Protein AF-A0A5C7BSU4-F1 (afdb_monomer_lite)

Sequence (47 aa):
MVVQDHSPRHVYGPPGTPGNQGPHINIRPGSDSRNGTIPGMLEYYPF

Radius of gyration: 11.17 Å; chains: 1; bounding box: 17×29×25 Å

InterPro domains:
  IPR028048 HNH/Endo VII superfamily nuclease toxins [PF15657] (2-47)

Organism: Serratia marcescens (NCBI:txid615)

Structure (mmCIF, N/CA/C/O backbone):
data_AF-A0A5C7BSU4-F1
#
_entry.id   AF-A0A5C7BSU4-F1
#
loop_
_atom_site.group_PDB
_atom_site.id
_atom_site.type_symbol
_atom_site.label_atom_id
_atom_site.label_alt_id
_atom_site.label_comp_id
_atom_site.label_asym_id
_atom_site.label_entity_id
_atom_site.label_seq_id
_atom_si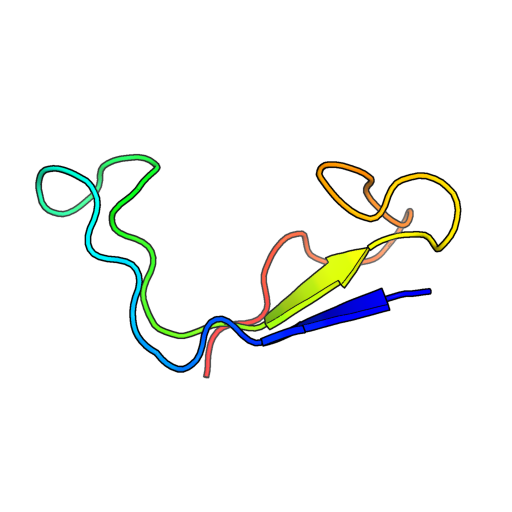te.pdbx_PDB_ins_code
_atom_site.Cartn_x
_atom_site.Cartn_y
_atom_site.Cartn_z
_atom_site.occupancy
_atom_site.B_iso_or_equiv
_atom_site.auth_seq_id
_atom_site.auth_comp_id
_atom_site.auth_asym_id
_atom_site.auth_atom_id
_atom_site.pdbx_PDB_model_num
ATOM 1 N N . MET A 1 1 ? 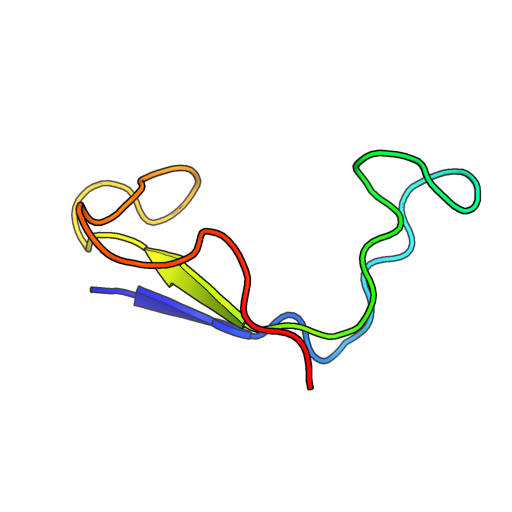2.281 -14.121 -4.296 1.00 85.56 1 MET A N 1
ATOM 2 C CA . MET A 1 1 ? 1.527 -12.961 -3.780 1.00 85.56 1 MET A CA 1
ATOM 3 C C . MET A 1 1 ? 2.055 -12.665 -2.394 1.00 85.56 1 MET A C 1
ATOM 5 O O . MET A 1 1 ? 2.381 -13.611 -1.687 1.00 85.56 1 MET A O 1
ATOM 9 N N . VAL A 1 2 ? 2.183 -11.392 -2.040 1.00 94.38 2 VAL A N 1
ATOM 10 C CA . VAL A 1 2 ? 2.609 -10.931 -0.717 1.00 94.38 2 VAL A CA 1
ATOM 11 C C . VAL A 1 2 ? 1.558 -9.961 -0.198 1.00 94.38 2 VAL A C 1
ATOM 13 O O . VAL A 1 2 ? 1.076 -9.112 -0.948 1.00 94.38 2 VAL A O 1
ATOM 16 N N . VAL A 1 3 ? 1.207 -10.111 1.075 1.00 93.88 3 VAL A N 1
ATOM 17 C CA . VAL A 1 3 ? 0.361 -9.169 1.810 1.00 93.88 3 VAL A CA 1
ATOM 18 C C . VAL A 1 3 ? 1.288 -8.320 2.667 1.00 93.88 3 VAL A C 1
ATOM 20 O O . VAL A 1 3 ? 2.042 -8.865 3.472 1.00 93.88 3 VAL A O 1
ATOM 23 N N . GLN A 1 4 ? 1.273 -7.007 2.461 1.00 92.25 4 GLN A N 1
ATOM 24 C CA . GLN A 1 4 ? 2.023 -6.063 3.285 1.00 92.25 4 GLN A CA 1
ATOM 25 C C . GLN A 1 4 ? 1.063 -5.416 4.271 1.00 92.25 4 GLN A C 1
ATOM 27 O O . GLN A 1 4 ? 0.158 -4.687 3.861 1.00 92.25 4 GLN A O 1
ATOM 32 N N . ASP A 1 5 ? 1.258 -5.708 5.553 1.00 91.25 5 ASP A N 1
ATOM 33 C CA . ASP A 1 5 ? 0.522 -5.055 6.626 1.00 91.25 5 ASP A CA 1
ATOM 34 C C . ASP A 1 5 ? 1.176 -3.712 6.970 1.00 91.25 5 ASP A C 1
ATOM 36 O O . ASP A 1 5 ? 2.319 -3.668 7.428 1.00 91.25 5 ASP A O 1
ATOM 40 N N . HIS A 1 6 ? 0.440 -2.623 6.750 1.00 88.81 6 HIS A N 1
ATOM 41 C CA . HIS A 1 6 ? 0.799 -1.276 7.192 1.00 88.81 6 HIS A CA 1
ATOM 42 C C . HIS A 1 6 ? -0.150 -0.783 8.300 1.00 88.81 6 HIS A C 1
ATOM 44 O O . HIS A 1 6 ? -0.426 0.414 8.410 1.00 88.81 6 HIS A O 1
ATOM 50 N N . SER A 1 7 ? -0.655 -1.694 9.142 1.00 85.38 7 SER A N 1
ATOM 51 C CA . SER A 1 7 ? -1.387 -1.360 10.368 1.00 85.38 7 SER A CA 1
ATOM 52 C C . SER A 1 7 ? -0.595 -0.492 11.361 1.00 85.38 7 SER A C 1
ATOM 54 O O . SER A 1 7 ? -1.201 0.419 11.944 1.00 85.38 7 SER A O 1
ATOM 56 N N . PRO A 1 8 ? 0.741 -0.640 11.528 1.00 78.12 8 PRO A N 1
ATOM 57 C CA . PRO A 1 8 ? 1.541 0.320 12.273 1.00 78.12 8 PRO A CA 1
ATOM 58 C C . PRO A 1 8 ? 1.707 1.542 11.373 1.00 78.12 8 PRO A C 1
ATOM 60 O O . PRO A 1 8 ? 2.568 1.57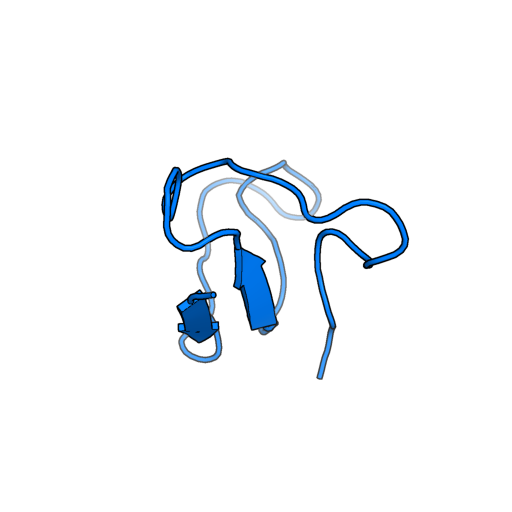6 10.503 1.00 78.12 8 PRO A O 1
ATOM 63 N N . ARG A 1 9 ? 0.805 2.512 11.525 1.00 65.19 9 ARG A N 1
ATOM 64 C CA . ARG A 1 9 ? 0.704 3.738 10.722 1.00 65.19 9 ARG A CA 1
ATOM 65 C C . ARG A 1 9 ? 2.076 4.265 10.272 1.00 65.19 9 ARG A C 1
ATOM 67 O O . ARG A 1 9 ? 2.878 4.6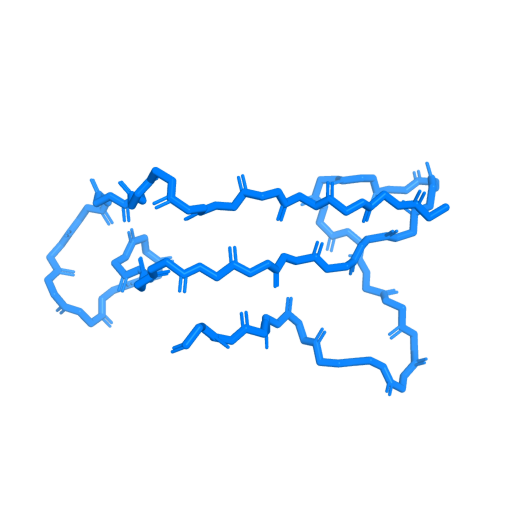93 11.100 1.00 65.19 9 ARG A O 1
ATOM 74 N N . HIS A 1 10 ? 2.320 4.307 8.964 1.00 65.25 10 HIS A N 1
ATOM 75 C CA . HIS A 1 10 ? 3.449 5.055 8.418 1.00 65.25 10 HIS A CA 1
ATOM 76 C C . HIS A 1 10 ? 3.069 6.538 8.391 1.00 65.25 10 HIS A C 1
ATOM 78 O O . HIS A 1 10 ? 2.206 6.952 7.623 1.00 65.25 10 HIS A O 1
ATOM 84 N N . VAL A 1 11 ? 3.694 7.343 9.253 1.00 62.47 11 VAL A N 1
ATOM 85 C CA . VAL A 1 11 ? 3.642 8.805 9.141 1.00 62.47 11 VAL A CA 1
ATOM 86 C C . VAL A 1 11 ? 4.964 9.257 8.546 1.00 62.47 11 VAL A C 1
ATOM 88 O O . VAL A 1 11 ? 5.958 9.408 9.253 1.00 62.47 11 VAL A O 1
ATOM 91 N N . TYR A 1 12 ? 4.987 9.440 7.232 1.00 65.38 12 TYR A N 1
ATOM 92 C CA . TYR A 1 12 ? 6.128 9.997 6.523 1.00 65.38 12 TYR A CA 1
ATOM 93 C C . TYR A 1 12 ? 5.691 11.277 5.801 1.00 65.38 12 TYR A C 1
ATOM 95 O O . TYR A 1 12 ? 5.011 11.245 4.781 1.00 65.38 12 TYR A O 1
ATOM 103 N N . GLY A 1 13 ? 6.071 12.430 6.348 1.00 65.12 13 GLY A N 1
ATOM 104 C CA . GLY A 1 13 ? 5.726 13.740 5.789 1.00 65.12 13 GLY A CA 1
ATOM 105 C C . GLY A 1 13 ? 4.358 14.303 6.224 1.00 65.12 13 GLY A C 1
ATOM 106 O O . GLY A 1 13 ? 3.660 13.699 7.039 1.00 65.12 13 GLY A O 1
ATOM 107 N N . PRO A 1 14 ? 3.996 15.510 5.742 1.00 77.25 14 PRO A N 1
ATOM 108 C CA . PRO A 1 14 ? 2.787 16.229 6.158 1.00 77.25 14 PRO A CA 1
ATOM 109 C C . PRO A 1 14 ? 1.470 15.508 5.810 1.00 77.25 14 PRO A C 1
ATOM 111 O O . PRO A 1 14 ? 1.436 14.720 4.858 1.00 77.25 14 PRO A O 1
ATOM 114 N N . PRO A 1 15 ? 0.356 15.820 6.503 1.00 75.81 15 PRO A N 1
ATOM 115 C CA . PRO A 1 15 ? -0.961 15.300 6.161 1.00 75.81 15 PRO A CA 1
ATOM 116 C C . PRO A 1 15 ? -1.325 15.488 4.679 1.00 75.81 15 PRO A C 1
ATOM 118 O O . PRO A 1 15 ? -1.178 16.579 4.138 1.00 75.81 15 PRO A O 1
ATOM 121 N N . GLY A 1 16 ? -1.791 14.420 4.024 1.00 73.06 16 GLY A N 1
ATOM 122 C CA . GLY A 1 16 ? -2.183 14.425 2.605 1.00 73.06 16 GLY A CA 1
ATOM 123 C C . GLY A 1 16 ? -1.043 14.244 1.591 1.00 73.06 16 GLY A C 1
ATOM 124 O O . GLY A 1 16 ? -1.285 14.327 0.390 1.00 73.06 16 GLY A O 1
ATOM 125 N N . THR A 1 17 ? 0.189 13.985 2.039 1.00 72.62 17 THR A N 1
ATOM 126 C CA . THR A 1 17 ? 1.331 13.678 1.154 1.00 72.62 17 THR A CA 1
ATOM 127 C C . THR A 1 17 ? 1.499 12.166 0.921 1.00 72.62 17 THR A C 1
ATOM 129 O O . THR A 1 17 ? 0.932 11.379 1.681 1.00 72.62 17 THR A O 1
ATOM 132 N N . PRO A 1 18 ? 2.280 11.718 -0.090 1.00 63.34 18 PRO A N 1
ATOM 133 C CA . PRO A 1 18 ? 2.429 10.294 -0.437 1.00 63.34 18 PRO A CA 1
ATOM 134 C C . PRO A 1 18 ? 2.896 9.362 0.694 1.00 63.34 18 PRO A C 1
ATOM 136 O O . PRO A 1 18 ? 2.728 8.153 0.585 1.00 63.34 18 PRO A O 1
ATOM 139 N N . GLY A 1 19 ? 3.454 9.900 1.781 1.00 71.62 19 GLY A N 1
ATOM 140 C CA . GLY A 1 19 ? 3.837 9.129 2.963 1.00 71.62 19 GLY A CA 1
ATOM 141 C C . GLY A 1 19 ? 2.892 9.271 4.164 1.00 71.62 19 GLY A C 1
ATOM 142 O O . GLY A 1 19 ? 3.148 8.674 5.205 1.00 71.62 19 GLY A O 1
ATOM 143 N N . ASN A 1 20 ? 1.795 10.022 4.041 1.00 75.56 20 ASN A N 1
ATOM 144 C CA . ASN A 1 20 ? 0.753 10.140 5.061 1.00 75.56 20 ASN A CA 1
ATOM 145 C C . ASN A 1 20 ? -0.467 9.284 4.688 1.00 75.56 20 ASN A C 1
ATOM 147 O O . ASN A 1 20 ? -1.590 9.777 4.545 1.00 75.56 20 ASN A O 1
ATOM 151 N N . GLN A 1 21 ? -0.236 7.988 4.502 1.00 77.88 21 GLN A N 1
ATOM 152 C CA . GLN A 1 21 ? -1.310 7.018 4.324 1.00 77.88 21 GLN A CA 1
ATOM 153 C C . GLN A 1 21 ? -1.753 6.504 5.698 1.00 77.88 21 GLN A C 1
ATOM 155 O O . GLN A 1 21 ? -0.934 6.212 6.570 1.00 77.88 21 GLN A O 1
ATOM 160 N N . GLY A 1 22 ? -3.068 6.429 5.916 1.00 80.75 22 GLY A N 1
ATOM 161 C CA . GLY A 1 22 ? -3.617 5.779 7.107 1.00 80.75 22 GLY A CA 1
ATOM 162 C C . GLY A 1 22 ? -3.280 4.282 7.139 1.00 80.75 22 GLY A C 1
ATOM 163 O O . GLY A 1 22 ? -2.744 3.762 6.161 1.00 80.75 22 GLY A O 1
ATOM 164 N N . PRO A 1 23 ? -3.587 3.578 8.240 1.00 87.50 23 PRO A N 1
ATOM 165 C CA . PRO A 1 23 ? -3.460 2.124 8.307 1.00 87.50 23 PRO A CA 1
ATOM 166 C C . PRO A 1 23 ? -4.149 1.443 7.110 1.00 87.50 23 PRO A C 1
ATOM 168 O O . PRO A 1 23 ? -5.300 1.758 6.804 1.00 87.50 23 PRO A O 1
ATOM 171 N N . HIS A 1 24 ? -3.441 0.552 6.416 1.00 89.62 24 HIS A N 1
ATOM 172 C CA . HIS A 1 24 ? -3.956 -0.150 5.235 1.00 89.62 24 HIS A CA 1
ATOM 173 C C . HIS A 1 24 ? -3.191 -1.452 4.967 1.00 89.62 24 HIS A C 1
ATOM 175 O O . HIS A 1 24 ? -2.151 -1.720 5.573 1.00 89.62 24 HIS A O 1
ATOM 181 N N . ILE A 1 25 ? -3.689 -2.232 4.008 1.00 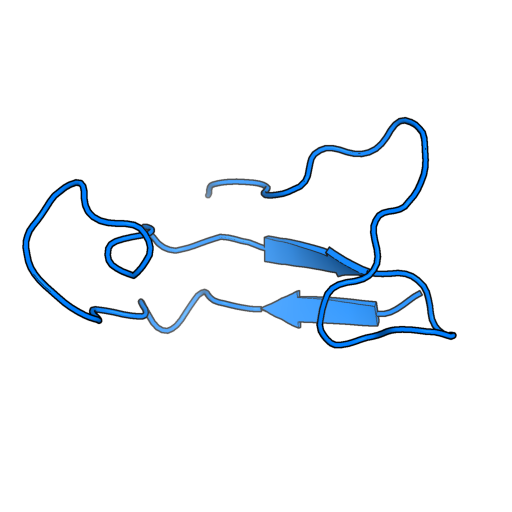92.50 25 ILE A N 1
ATOM 182 C CA . ILE A 1 25 ? -3.005 -3.395 3.438 1.00 92.50 25 ILE A CA 1
ATOM 183 C C . ILE A 1 25 ? -2.679 -3.125 1.969 1.00 92.50 25 ILE A C 1
ATOM 185 O O . ILE A 1 25 ? -3.532 -2.637 1.225 1.00 92.50 25 ILE A O 1
ATOM 189 N N . ASN A 1 26 ? -1.478 -3.517 1.537 1.00 92.25 26 ASN A N 1
ATOM 190 C CA . ASN A 1 26 ? -1.138 -3.612 0.116 1.00 92.25 26 ASN A CA 1
ATOM 191 C C . ASN A 1 26 ? -1.052 -5.072 -0.327 1.00 92.25 26 ASN A C 1
ATOM 193 O O . ASN A 1 26 ? -0.473 -5.921 0.360 1.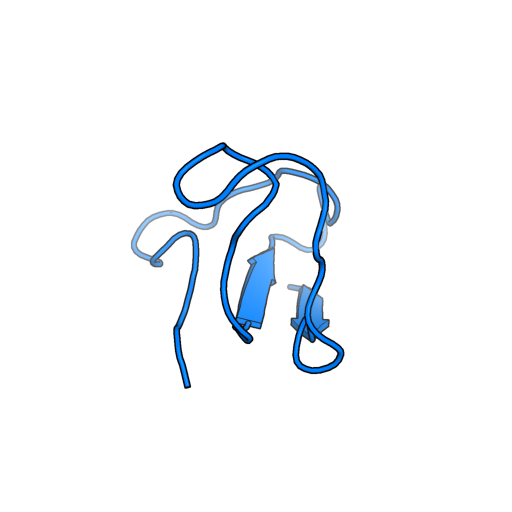00 92.25 26 ASN A O 1
ATOM 197 N N . ILE A 1 27 ? -1.571 -5.345 -1.523 1.00 94.69 27 ILE A N 1
ATOM 198 C CA . ILE A 1 27 ? -1.463 -6.646 -2.178 1.00 94.69 27 ILE A CA 1
ATOM 199 C C . ILE A 1 27 ? -0.455 -6.548 -3.320 1.00 94.69 27 ILE A C 1
ATOM 201 O O . ILE A 1 27 ? -0.646 -5.795 -4.273 1.00 94.69 27 ILE A O 1
ATOM 205 N N . ARG A 1 28 ? 0.620 -7.336 -3.235 1.00 95.00 28 ARG A N 1
ATOM 206 C CA . ARG A 1 28 ? 1.742 -7.295 -4.181 1.00 95.00 28 ARG A CA 1
ATOM 207 C C . ARG A 1 28 ? 1.953 -8.651 -4.869 1.00 95.00 28 ARG A C 1
ATOM 209 O O . ARG A 1 28 ? 1.703 -9.708 -4.267 1.00 95.00 28 ARG A O 1
ATOM 216 N N . PRO A 1 29 ? 2.423 -8.682 -6.129 1.00 96.00 29 PRO A N 1
ATOM 217 C CA . PRO A 1 29 ? 2.850 -9.923 -6.760 1.00 96.00 29 PRO A CA 1
ATOM 218 C C . PRO A 1 29 ? 4.052 -10.517 -6.011 1.00 96.00 29 PRO A C 1
ATOM 220 O O . PRO A 1 29 ? 4.821 -9.817 -5.364 1.00 96.00 29 PRO A O 1
ATOM 223 N N . GLY A 1 30 ? 4.226 -11.841 -6.092 1.00 94.69 30 GLY A N 1
ATOM 224 C CA . GLY A 1 30 ? 5.384 -12.493 -5.457 1.00 94.69 30 GLY A CA 1
ATOM 225 C C . GLY A 1 30 ? 6.723 -12.112 -6.098 1.00 94.69 30 GLY A C 1
ATOM 226 O O . GLY A 1 30 ? 7.747 -12.150 -5.431 1.00 94.69 30 GLY A O 1
ATOM 227 N N . SER A 1 31 ? 6.700 -11.739 -7.380 1.00 96.44 31 SER A N 1
ATOM 228 C CA . SER A 1 31 ? 7.873 -11.364 -8.175 1.00 96.44 31 SER A CA 1
ATOM 229 C C . SER A 1 31 ? 8.360 -9.933 -7.936 1.00 96.44 31 SER A C 1
ATOM 231 O O . SER A 1 31 ? 9.516 -9.642 -8.214 1.00 96.44 31 SER A O 1
ATOM 233 N N . ASP A 1 32 ? 7.496 -9.049 -7.430 1.00 94.19 32 ASP A N 1
ATOM 234 C CA . ASP A 1 32 ? 7.847 -7.690 -7.011 1.00 94.19 32 ASP A CA 1
ATOM 235 C C . ASP A 1 32 ? 7.022 -7.337 -5.777 1.00 94.19 32 ASP A C 1
ATOM 237 O O . ASP A 1 32 ? 5.919 -6.789 -5.852 1.00 94.19 32 ASP A O 1
ATOM 241 N N . SER A 1 33 ? 7.573 -7.692 -4.621 1.00 93.06 33 SER A N 1
ATOM 242 C CA . SER A 1 33 ? 6.940 -7.427 -3.340 1.00 93.06 33 SER A CA 1
ATOM 243 C C . SER A 1 33 ? 7.035 -5.965 -2.923 1.00 93.06 33 SER A C 1
ATOM 245 O O . SER A 1 33 ? 6.368 -5.605 -1.966 1.00 93.06 33 SER A O 1
ATOM 247 N N . ARG A 1 34 ? 7.838 -5.116 -3.580 1.00 90.25 34 ARG A N 1
ATOM 248 C CA . ARG A 1 34 ? 8.068 -3.738 -3.125 1.00 90.25 34 ARG A CA 1
ATOM 249 C C . ARG A 1 34 ? 7.079 -2.768 -3.752 1.00 90.25 34 ARG A C 1
ATOM 251 O O . ARG A 1 34 ? 6.472 -1.991 -3.026 1.00 90.25 34 ARG A O 1
ATOM 258 N N . ASN A 1 35 ? 6.921 -2.831 -5.073 1.00 90.19 35 ASN A N 1
ATOM 259 C CA . ASN A 1 35 ? 6.140 -1.848 -5.827 1.00 90.19 35 ASN A CA 1
ATOM 260 C C . ASN A 1 35 ? 5.151 -2.480 -6.813 1.00 90.19 35 ASN A C 1
ATOM 262 O O . ASN A 1 35 ? 4.367 -1.759 -7.423 1.00 90.19 35 ASN A O 1
ATOM 266 N N . GLY A 1 36 ? 5.172 -3.804 -6.981 1.00 93.06 36 GLY A N 1
ATOM 267 C CA . GLY A 1 36 ? 4.374 -4.470 -8.002 1.00 93.06 36 GLY A CA 1
ATOM 268 C C . GLY A 1 36 ? 2.868 -4.317 -7.783 1.00 93.06 36 GLY A C 1
ATOM 269 O O . GLY A 1 36 ? 2.391 -4.220 -6.652 1.00 93.06 36 GLY A O 1
ATOM 270 N N . THR A 1 37 ? 2.106 -4.366 -8.871 1.00 92.81 37 THR A N 1
ATOM 271 C CA . THR A 1 37 ? 0.638 -4.280 -8.850 1.00 92.81 37 THR A CA 1
ATOM 272 C C . THR A 1 37 ? 0.054 -5.545 -9.463 1.00 92.81 37 THR A C 1
ATOM 274 O O . THR A 1 37 ? 0.586 -6.069 -10.442 1.00 92.81 37 THR A O 1
ATOM 277 N N . ILE A 1 38 ? -1.035 -6.059 -8.893 1.00 93.00 38 ILE A N 1
ATOM 278 C CA . ILE A 1 38 ? -1.774 -7.185 -9.473 1.00 93.00 38 ILE A CA 1
ATOM 279 C C . ILE A 1 38 ? -2.929 -6.615 -10.312 1.00 93.00 38 ILE A C 1
ATOM 281 O O . ILE A 1 38 ? -3.747 -5.877 -9.759 1.00 93.00 38 ILE A O 1
ATOM 285 N N . PRO A 1 39 ? -3.026 -6.923 -11.621 1.00 94.38 39 PRO A N 1
ATOM 286 C CA . PRO A 1 39 ? -4.127 -6.445 -12.454 1.00 94.38 39 PRO A CA 1
ATOM 287 C C . PRO A 1 39 ? -5.496 -6.783 -11.851 1.00 94.38 39 PRO A C 1
ATOM 289 O O . PRO A 1 39 ? -5.746 -7.924 -11.468 1.00 94.38 39 PRO A O 1
ATOM 292 N N . GLY A 1 40 ? -6.377 -5.783 -11.769 1.00 93.88 40 GLY A N 1
ATOM 293 C CA . GLY A 1 40 ? -7.723 -5.927 -11.203 1.00 93.88 40 GLY A CA 1
ATOM 294 C C . GLY A 1 40 ? -7.813 -5.807 -9.676 1.00 93.88 40 GLY A C 1
ATOM 295 O O . GLY A 1 40 ? -8.917 -5.888 -9.144 1.00 93.88 40 GLY A O 1
ATOM 296 N N . MET A 1 41 ? -6.698 -5.593 -8.972 1.00 92.06 41 MET A N 1
ATOM 297 C CA . MET A 1 41 ? -6.691 -5.304 -7.533 1.00 92.06 41 MET A CA 1
ATOM 298 C C . MET A 1 41 ? -6.521 -3.808 -7.271 1.00 92.06 41 MET A C 1
ATOM 300 O O . MET A 1 41 ? -5.941 -3.083 -8.082 1.00 92.06 41 MET A O 1
ATOM 304 N N . LEU A 1 42 ? -7.011 -3.355 -6.117 1.00 88.81 42 LEU A N 1
ATOM 305 C CA . LEU A 1 42 ? -6.711 -2.014 -5.627 1.00 88.81 42 LEU A CA 1
ATOM 306 C C . LEU A 1 42 ? -5.258 -1.960 -5.155 1.00 88.81 42 LEU A C 1
ATOM 308 O O . LEU A 1 42 ? -4.704 -2.951 -4.676 1.00 88.81 42 LEU A O 1
ATOM 312 N N . GLU A 1 43 ? -4.648 -0.786 -5.277 1.00 82.38 43 GLU A N 1
ATOM 313 C CA . GLU A 1 43 ? -3.284 -0.570 -4.799 1.00 82.38 43 GLU A CA 1
ATOM 314 C C . GLU A 1 43 ? -3.203 -0.603 -3.266 1.00 82.38 43 GLU A C 1
ATOM 316 O O . GLU A 1 43 ? -2.232 -1.124 -2.724 1.00 82.38 43 GLU A O 1
ATOM 321 N N . TYR A 1 44 ? -4.247 -0.110 -2.590 1.00 85.31 44 TYR A N 1
ATOM 322 C CA . TYR A 1 44 ? -4.370 -0.062 -1.136 1.00 85.31 44 TYR A CA 1
ATOM 323 C C . TYR A 1 44 ? -5.792 -0.426 -0.693 1.00 85.31 44 TYR A C 1
ATOM 325 O O . TYR A 1 44 ? -6.778 -0.054 -1.334 1.00 85.31 44 TYR A O 1
ATOM 333 N N . TYR A 1 45 ? -5.890 -1.121 0.437 1.00 88.94 45 TYR A N 1
ATOM 334 C CA . TYR A 1 45 ? -7.146 -1.479 1.094 1.00 88.94 45 TYR A CA 1
ATOM 335 C C . TYR A 1 45 ? -7.173 -0.840 2.490 1.00 88.94 45 TYR A C 1
ATOM 337 O O . TYR A 1 45 ? -6.425 -1.296 3.361 1.00 88.94 45 TYR A O 1
ATOM 345 N N . PRO A 1 46 ? -7.955 0.237 2.704 1.00 87.56 46 PRO A N 1
ATOM 346 C CA . PRO A 1 46 ? -8.056 0.885 4.010 1.00 87.56 46 PRO A CA 1
ATOM 347 C C . PRO A 1 46 ? -8.785 -0.017 5.018 1.00 87.56 46 PRO A C 1
ATOM 349 O O . PRO A 1 46 ? -9.597 -0.853 4.616 1.00 87.56 46 PRO A O 1
ATOM 352 N N . PHE A 1 47 ? -8.494 0.169 6.309 1.00 83.56 47 PHE A N 1
ATOM 353 C CA . PHE A 1 47 ? -9.262 -0.438 7.405 1.00 83.56 47 PHE A CA 1
ATOM 354 C C . PHE A 1 47 ? -10.522 0.363 7.744 1.00 83.56 47 PHE A C 1
ATOM 356 O O . PHE A 1 47 ? -10.488 1.609 7.604 1.00 83.56 47 PHE A O 1
#

pLDDT: mean 84.75, std 10.28, range [62.47, 96.44]

Secondary structure (DSSP, 8-state):
-EEEE--S----SSTTSTT-PPSEEEEE-TT-TTT---TTS-S-EE-

Foldseek 3Di:
DDKDWCQVQQDDDDPPDPRRDHGWIADADPVDPDQHDDPPDDRIGHD